Protein 4B4Y (pdb70)

CATH classification: 1.10.490.10

Foldseek 3Di:
DLDDDPVLLVLLVVLCVLCVVVLLVLLLQLVLVLCVVPVCVCVLVVPRDNVDHSVVCSVPPVSSVVSVVVSVLLVVCSNPVHVNCVCQVVLVVLQVSDDCVRHPPVSLVSSLVSSLVSSVVRDDPVSDDPSNSVSSVSSSVSSVVSRND

Secondary structure (DSSP, 8-state):
-----HHHHHHHHHHHHHHGGGHHHHHHHHHHHHHHH-TTHHHHSTT--TTS-HHHHTTSHHHHHHHHHHHHHHHHHHTTGGGGGGGHHHHGGGGGGS-TTTS-THHHHHHHHHHHHHHHHHS-TTT--HHHHHHHHHHHHHHHHHHH-

Nearest PDB structures (foldseek):
  4b4y-assembly1_A-2  TM=1.007E+00  e=1.485E-19  Symsagittifera roscoffensis
  1umo-assembly1_A  TM=8.511E-01  e=1.882E-04  Homo sapiens
  4b3w-assembly1_B  TM=8.101E-01  e=3.034E-04  Homo sapiens
  6q6p-assembly1_A  TM=8.218E-01  e=2.482E-03  Dissostichus mawsoni
  6oty-assembly1_B  TM=7.478E-01  e=1.040E-02  Phacoides pectinatus

InterPro domains:
  IPR000971 Globin [PF00042] (34-148)
  IPR000971 Globin [PS01033] (8-154)
  IPR009050 Globin-like superfamily [SSF46458] (6-149)
  IPR012292 Globin/Protoglobin [G3DSA:1.10.490.10] (1-153)
  IPR044399 Myoglobin-like, M family globin domain [cd01040] (17-152)
  IPR050532 Globin-like Oxygen Transporters [PTHR46458] (7-150)

Structure (mmCIF, N/CA/C/O backbone):
data_4B4Y
#
_entry.id   4B4Y
#
_cell.length_a   97.070
_cell.length_b   97.070
_cell.length_c   140.100
_cell.angle_alpha   90.00
_cell.angle_beta   90.00
_cell.angle_gamma   120.00
#
_symmetry.space_group_name_H-M   'P 62 2 2'
#
loop_
_entity.id
_entity.type
_entity.pdbx_description
1 polymer NEUROGLOBIN
2 non-polymer 'PROTOPORPHYRIN IX CONTAINING FE'
3 non-polymer 'OXYGEN MOLECULE'
4 water water
#
loop_
_atom_site.group_PDB
_atom_site.id
_atom_site.type_symbol
_atom_site.label_atom_id
_atom_site.label_alt_id
_atom_site.label_comp_id
_atom_site.label_asym_id
_atom_site.label_entity_id
_atom_site.label_seq_id
_atom_site.pdbx_PDB_ins_code
_atom_site.Cartn_x
_atom_site.Cartn_y
_atom_site.Cartn_z
_atom_site.occupancy
_atom_site.B_iso_or_equiv
_atom_site.auth_seq_id
_atom_site.auth_comp_id
_atom_site.auth_asym_id
_atom_site.auth_atom_id
_atom_site.pdbx_PDB_model_num
ATOM 1 N N . ALA A 1 6 ? 66.809 18.236 27.244 1.00 77.01 6 ALA A N 1
ATOM 2 C CA . ALA A 1 6 ? 65.633 18.199 28.186 1.00 76.80 6 ALA A CA 1
ATOM 3 C C . ALA A 1 6 ? 64.292 17.982 27.464 1.00 76.12 6 ALA A C 1
ATOM 4 O O . ALA A 1 6 ? 63.240 18.078 28.105 1.00 76.97 6 ALA A O 1
ATOM 6 N N . MET A 1 7 ? 64.360 17.754 26.134 1.00 74.12 7 MET A N 1
ATOM 7 C CA . MET A 1 7 ? 63.386 17.016 25.271 1.00 70.42 7 MET A CA 1
ATOM 8 C C . MET A 1 7 ? 63.160 15.538 25.730 1.00 67.74 7 MET A C 1
ATOM 9 O O . MET A 1 7 ? 63.039 14.600 24.889 1.00 66.33 7 MET A O 1
ATOM 14 N N . GLN A 1 8 ? 63.162 15.323 27.045 1.00 62.88 8 GLN A N 1
ATOM 15 C CA . GLN A 1 8 ? 63.109 13.988 27.616 1.00 60.24 8 GLN A CA 1
ATOM 16 C C . GLN A 1 8 ? 62.026 14.012 28.657 1.00 56.62 8 GLN A C 1
ATOM 17 O O . GLN A 1 8 ? 61.903 14.981 29.397 1.00 55.52 8 GLN A O 1
ATOM 23 N N . VAL A 1 9 ? 61.254 12.953 28.756 1.00 52.48 9 VAL A N 1
ATOM 24 C CA . VAL A 1 9 ? 60.271 12.927 29.812 1.00 49.21 9 VAL A CA 1
ATOM 25 C C . VAL A 1 9 ? 60.783 12.075 30.968 1.00 49.39 9 VAL A C 1
ATOM 26 O O . VAL A 1 9 ? 61.495 11.117 30.754 1.00 49.66 9 VAL A O 1
ATOM 30 N N . SER A 1 10 ? 60.359 12.390 32.176 1.00 48.37 10 SER A N 1
ATOM 31 C CA . SER A 1 10 ? 60.655 11.549 33.299 1.00 47.93 10 SER A CA 1
ATOM 32 C C . SER A 1 10 ? 59.975 10.168 33.101 1.00 48.38 10 SER A C 1
ATOM 33 O O . SER A 1 10 ? 59.011 10.025 32.300 1.00 48.94 10 SER A O 1
ATOM 36 N N . GLU A 1 11 ? 60.443 9.180 33.868 1.00 45.60 11 GLU A N 1
ATOM 37 C CA . GLU A 1 11 ? 59.905 7.852 33.838 1.00 44.13 11 GLU A CA 1
ATOM 38 C C . GLU A 1 11 ? 58.506 7.914 34.332 1.00 41.88 11 GLU A C 1
ATOM 39 O O . GLU A 1 11 ? 57.628 7.220 33.823 1.00 41.60 11 GLU A O 1
ATOM 45 N N . GLU A 1 12 ? 58.281 8.741 35.344 1.00 40.27 12 GLU A N 1
ATOM 46 C CA . GLU A 1 12 ? 56.905 8.929 35.857 1.00 40.24 12 GLU A CA 1
ATOM 47 C C . GLU A 1 12 ? 55.931 9.542 34.788 1.00 38.00 12 GLU A C 1
ATOM 48 O O . GLU A 1 12 ? 54.811 9.082 34.651 1.00 39.82 12 GLU A O 1
ATOM 54 N N . GLN A 1 13 ? 56.417 10.454 33.959 1.00 36.34 13 GLN A N 1
ATOM 55 C CA . GLN A 1 13 ? 55.603 11.039 32.842 1.00 36.47 13 GLN A CA 1
ATOM 56 C C . GLN A 1 13 ? 55.301 9.965 31.795 1.00 35.78 13 GLN A C 1
ATOM 57 O O . GLN A 1 13 ? 54.134 9.753 31.438 1.00 37.63 13 GLN A O 1
ATOM 63 N N . GLN A 1 14 ? 56.323 9.204 31.383 1.00 36.32 14 GLN A N 1
ATOM 64 C CA . GLN A 1 14 ? 56.122 8.016 30.481 1.00 34.29 14 GLN A CA 1
ATOM 65 C C . GLN A 1 14 ? 55.072 7.129 31.009 1.00 34.27 14 GLN A C 1
ATOM 66 O O . GLN A 1 14 ? 54.097 6.737 30.295 1.00 35.75 14 GLN A O 1
ATOM 72 N N . SER A 1 15 ? 55.162 6.861 32.293 1.00 34.17 15 SER A N 1
ATOM 73 C CA . SER A 1 15 ? 54.223 5.911 32.858 1.00 35.60 15 SER A CA 1
ATOM 74 C C . SER A 1 15 ? 52.796 6.500 32.879 1.00 36.32 15 SER A C 1
ATOM 75 O O . SER A 1 15 ? 51.806 5.797 32.599 1.00 37.90 15 SER A O 1
ATOM 78 N N . LEU A 1 16 ? 52.651 7.762 33.304 1.00 36.29 16 LEU A N 1
ATOM 79 C CA . LEU A 1 16 ? 51.271 8.439 33.278 1.00 37.08 16 LEU A CA 1
ATOM 80 C C . LEU A 1 16 ? 50.667 8.412 31.860 1.00 35.80 16 LEU A C 1
ATOM 81 O O . LEU A 1 16 ? 49.496 8.108 31.690 1.00 36.65 16 LEU A O 1
ATOM 86 N N . ILE A 1 17 ? 51.499 8.668 30.843 1.00 36.50 17 ILE A N 1
ATOM 87 C CA . ILE 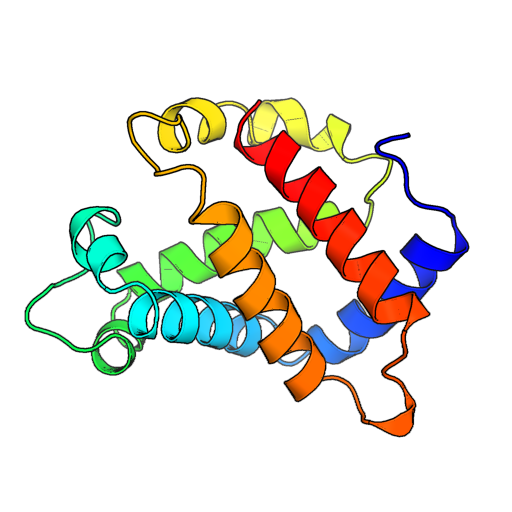A 1 17 ? 51.050 8.577 29.449 1.00 37.00 17 ILE A CA 1
ATOM 88 C C . ILE A 1 17 ? 50.575 7.149 29.079 1.00 38.55 17 ILE A C 1
ATOM 89 O O . ILE A 1 17 ? 49.479 6.957 28.486 1.00 38.16 17 ILE A O 1
ATOM 94 N N . MET A 1 18 ? 51.424 6.144 29.381 1.00 38.93 18 MET A N 1
ATOM 95 C CA . MET A 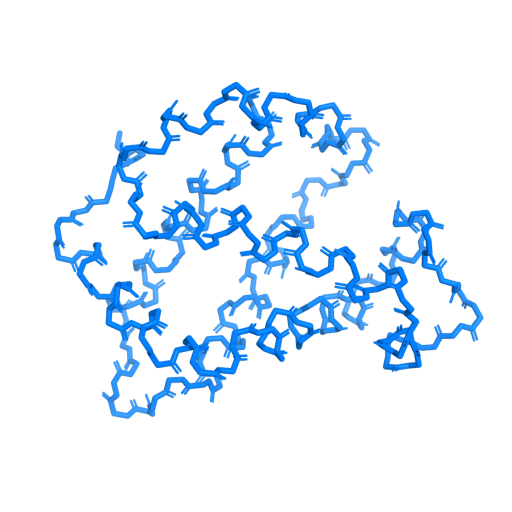1 18 ? 51.041 4.743 29.090 1.00 39.11 18 MET A CA 1
ATOM 96 C C . MET A 1 18 ? 49.739 4.398 29.777 1.00 38.43 18 MET A C 1
ATOM 97 O O . MET A 1 18 ? 48.858 3.754 29.175 1.00 37.72 18 MET A O 1
ATOM 102 N N . GLU A 1 19 ? 49.549 4.913 30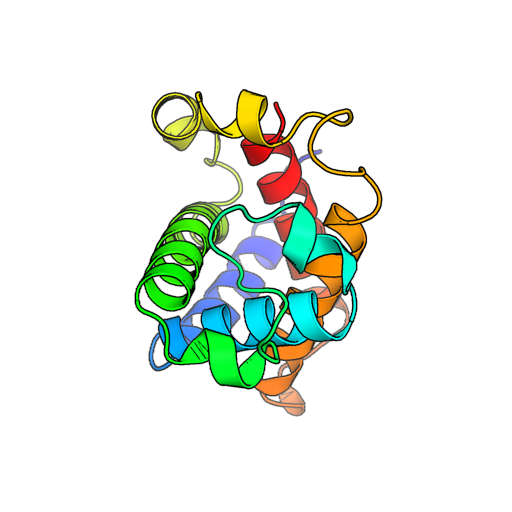.983 1.00 36.97 19 GLU A N 1
ATOM 103 C CA . GLU A 1 19 ? 48.278 4.628 31.608 1.00 38.96 19 GLU A CA 1
ATOM 104 C C . GLU A 1 19 ? 47.087 5.265 30.795 1.00 39.68 19 GLU A C 1
ATOM 105 O O . GLU A 1 19 ? 46.000 4.665 30.701 1.00 40.67 19 GLU A O 1
ATOM 111 N N . ASP A 1 20 ? 47.290 6.424 30.143 1.00 37.24 20 ASP A N 1
ATOM 112 C CA . ASP A 1 20 ? 46.157 6.914 29.302 1.00 36.29 20 ASP A CA 1
ATOM 113 C C . ASP A 1 20 ? 46.106 6.226 27.951 1.00 33.99 20 ASP A C 1
ATOM 114 O O . ASP A 1 20 ? 45.018 6.018 27.412 1.00 34.24 20 ASP A O 1
ATOM 119 N N . VAL A 1 21 ? 47.251 5.892 27.377 1.00 33.38 21 VAL A N 1
ATOM 120 C CA . VAL A 1 21 ? 47.206 5.084 26.171 1.00 35.16 21 VAL A CA 1
ATOM 121 C C . VAL A 1 21 ? 46.314 3.836 26.343 1.00 37.07 21 VAL A C 1
ATOM 122 O O . VAL A 1 21 ? 45.469 3.575 25.476 1.00 39.48 21 VAL A O 1
ATOM 126 N N . GLN A 1 22 ? 46.381 3.140 27.487 1.00 36.92 22 GLN A N 1
ATOM 127 C CA . GLN A 1 22 ? 45.523 1.963 27.642 1.00 40.01 22 GLN A CA 1
ATOM 128 C C . GLN A 1 22 ? 44.077 2.299 27.582 1.00 37.86 22 GLN A C 1
ATOM 129 O O . GLN A 1 22 ? 43.299 1.475 27.120 1.00 38.72 22 GLN A O 1
ATOM 135 N N . VAL A 1 23 ? 43.694 3.429 28.207 1.00 36.28 23 VAL A N 1
ATOM 136 C CA . VAL A 1 23 ? 42.271 3.854 28.217 1.00 34.79 23 VAL A CA 1
ATOM 137 C C . VAL A 1 23 ? 41.857 4.143 26.787 1.00 32.78 23 VAL A C 1
ATOM 138 O O . VAL A 1 23 ? 40.760 3.738 26.355 1.00 32.52 23 VAL A O 1
ATOM 142 N N . LEU A 1 24 ? 42.780 4.734 26.006 1.00 31.43 24 LEU A N 1
ATOM 143 C CA . LEU A 1 24 ? 42.440 5.127 24.595 1.00 31.93 24 LEU A CA 1
ATOM 144 C C . LEU A 1 24 ? 42.421 3.946 23.607 1.00 31.74 24 LEU A C 1
ATOM 145 O O . LEU A 1 24 ? 41.677 3.980 22.576 1.00 31.83 24 LEU A O 1
ATOM 150 N N . LEU A 1 25 ? 43.237 2.909 23.901 1.00 30.28 25 LEU A N 1
ATOM 151 C CA . LEU A 1 25 ? 43.457 1.827 22.879 1.00 30.70 25 LEU A CA 1
ATOM 152 C C . LEU A 1 25 ? 42.208 1.235 22.330 1.00 30.19 25 LEU A C 1
ATOM 153 O O . LEU A 1 25 ? 42.103 1.156 21.111 1.00 29.94 25 LEU A O 1
ATOM 158 N N . PRO A 1 26 ? 41.224 0.847 23.200 1.00 30.11 26 PRO A N 1
ATOM 159 C CA . PRO A 1 26 ? 40.029 0.191 22.640 1.00 30.67 26 PRO A CA 1
ATOM 160 C C . PRO A 1 26 ? 39.243 1.070 21.653 1.00 32.76 26 PRO A C 1
ATOM 161 O O . PRO A 1 26 ? 38.504 0.523 20.814 1.00 33.53 26 PRO A O 1
ATOM 165 N N . ASN A 1 27 ? 39.370 2.405 21.753 1.00 33.45 27 ASN A N 1
ATOM 166 C CA . ASN A 1 27 ? 38.629 3.288 20.804 1.00 34.61 27 ASN A CA 1
ATOM 167 C C . ASN A 1 27 ? 39.590 4.211 20.085 1.00 32.98 27 ASN A C 1
ATOM 168 O O . ASN A 1 27 ? 39.204 5.311 19.686 1.00 31.27 27 ASN A O 1
ATOM 173 N N . TYR A 1 28 ? 40.839 3.776 19.929 1.00 32.56 28 TYR A N 1
ATOM 174 C CA . TYR A 1 28 ? 41.919 4.667 19.418 1.00 32.36 28 TYR A CA 1
ATOM 175 C C . TYR A 1 28 ? 41.595 5.391 18.080 1.00 32.62 28 TYR A C 1
ATOM 176 O O . TYR A 1 28 ? 41.868 6.600 17.954 1.00 29.90 28 TYR A O 1
ATOM 185 N N . ASP A 1 29 ? 40.969 4.693 17.125 1.00 32.24 29 ASP A N 1
ATOM 186 C CA . ASP A 1 29 ? 40.717 5.306 15.838 1.00 33.27 29 ASP A CA 1
ATOM 187 C C . ASP A 1 29 ? 39.644 6.392 15.942 1.00 32.50 29 ASP A C 1
ATOM 188 O O . ASP A 1 29 ? 39.741 7.400 15.219 1.00 31.82 29 ASP A O 1
ATOM 193 N N . ASP A 1 30 ? 38.551 6.092 16.656 1.00 31.26 30 ASP A N 1
ATOM 194 C CA . ASP A 1 30 ? 37.514 7.075 16.992 1.00 32.31 30 ASP A CA 1
ATOM 195 C C . ASP A 1 30 ? 38.147 8.341 17.673 1.00 29.44 30 ASP A C 1
ATOM 196 O O . ASP A 1 30 ? 37.835 9.469 17.272 1.00 31.80 30 ASP A O 1
ATOM 201 N N . PHE A 1 31 ? 39.074 8.127 18.594 1.00 26.65 31 PHE A N 1
ATOM 202 C CA . PHE A 1 31 ? 39.713 9.197 19.357 1.00 26.71 31 PHE A CA 1
ATOM 203 C C . PHE A 1 31 ? 40.476 10.124 18.376 1.00 26.60 31 PHE A C 1
ATOM 204 O O . PHE A 1 31 ? 40.307 11.356 18.436 1.00 26.61 31 PHE A O 1
ATOM 212 N N . VAL A 1 32 ? 41.274 9.555 17.481 1.00 25.78 32 VAL A N 1
ATOM 213 C CA . VAL A 1 32 ? 42.064 10.345 16.606 1.00 25.12 32 VAL A CA 1
ATOM 214 C C . VAL A 1 32 ? 41.132 11.099 15.577 1.00 25.77 32 VAL A C 1
ATOM 215 O O . VAL A 1 32 ? 41.425 12.198 15.234 1.00 26.71 32 VAL A O 1
ATOM 219 N N . GLU A 1 33 ? 40.047 10.509 15.088 1.00 26.28 33 GLU A N 1
ATOM 220 C CA . GLU A 1 33 ? 39.106 11.162 14.178 1.00 26.63 33 GLU A CA 1
ATOM 221 C C . GLU A 1 33 ? 38.331 12.332 14.916 1.00 27.96 33 G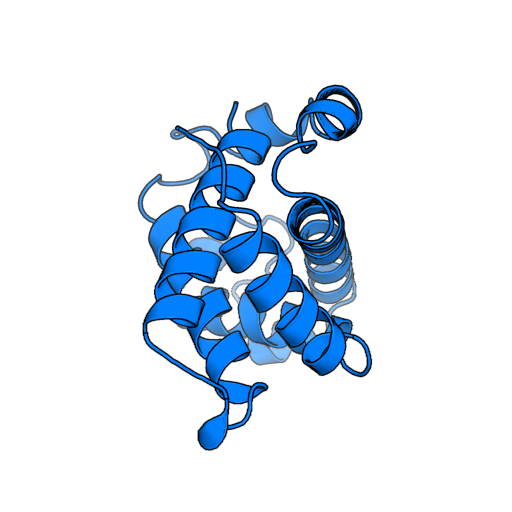LU A C 1
ATOM 222 O O . GLU A 1 33 ? 38.160 13.422 14.352 1.00 27.42 33 GLU A O 1
ATOM 228 N N . ASP A 1 34 ? 38.042 12.136 16.215 1.00 27.75 34 ASP A N 1
ATOM 229 C CA . ASP A 1 34 ? 37.481 13.203 17.061 1.00 29.17 34 ASP A CA 1
ATOM 230 C C . ASP A 1 34 ? 38.442 14.394 17.074 1.00 26.77 34 ASP A C 1
ATOM 231 O O . ASP A 1 34 ? 38.009 15.483 16.917 1.00 27.09 34 ASP A O 1
ATOM 236 N N . VAL A 1 35 ? 39.735 14.143 17.222 1.00 25.60 35 VAL A N 1
ATOM 237 C CA . VAL A 1 35 ? 40.716 15.180 17.247 1.00 24.65 35 VAL A CA 1
ATOM 238 C C . VAL A 1 35 ? 40.770 15.962 15.925 1.00 26.16 35 VAL A C 1
ATOM 239 O O . VAL A 1 35 ? 40.808 17.208 15.928 1.00 25.30 35 VAL A O 1
ATOM 243 N N . LEU A 1 36 ? 40.860 15.233 14.806 1.00 26.63 36 LEU A N 1
ATOM 244 C CA . LEU A 1 36 ? 41.026 15.886 13.511 1.00 25.64 36 LEU A CA 1
ATOM 245 C C . LEU A 1 36 ? 39.707 16.680 13.160 1.00 25.53 36 LEU A C 1
ATOM 246 O O . LEU A 1 36 ? 39.765 17.755 12.547 1.00 24.13 36 LEU A O 1
ATOM 251 N N . GLN A 1 37 ? 38.550 16.112 13.511 1.00 24.51 37 GLN A N 1
ATOM 252 C CA . GLN A 1 37 ? 37.291 16.756 13.250 1.00 27.16 37 GLN A CA 1
ATOM 253 C C . GLN A 1 37 ? 37.187 18.089 14.071 1.00 27.88 37 GLN A C 1
ATOM 254 O O . GLN A 1 37 ? 36.831 19.148 13.523 1.00 28.20 37 GLN A O 1
ATOM 260 N N . GLN A 1 38 ? 37.568 18.060 15.340 1.00 27.19 38 GLN A N 1
ATOM 261 C CA . GLN A 1 38 ? 37.481 19.295 16.148 1.00 27.45 38 GLN A CA 1
ATOM 262 C C . GLN A 1 38 ? 38.508 20.278 15.576 1.00 27.65 38 GLN A C 1
ATOM 263 O O . GLN A 1 38 ? 38.237 21.490 15.510 1.00 26.17 38 GLN A O 1
ATOM 269 N N . PHE A 1 39 ? 39.720 19.785 15.237 1.00 25.59 39 PHE A N 1
ATOM 270 C CA . PHE A 1 39 ? 40.779 20.671 14.701 1.00 25.44 39 PHE A CA 1
ATOM 271 C C . PHE A 1 39 ? 40.274 21.433 13.449 1.00 26.68 39 PHE A C 1
ATOM 272 O O . PHE A 1 39 ? 40.529 22.647 13.297 1.00 26.60 39 PHE A O 1
ATOM 280 N N . MET A 1 40 ? 39.585 20.714 12.568 1.00 25.29 40 MET A N 1
ATOM 281 C CA . MET A 1 40 ? 39.062 21.288 11.335 1.00 26.19 40 MET A CA 1
ATOM 282 C C . MET A 1 40 ? 37.839 22.221 11.605 1.00 26.16 40 MET A C 1
ATOM 283 O O . MET A 1 40 ? 37.700 23.195 10.921 1.00 23.88 40 MET A O 1
ATOM 288 N N . GLU A 1 41 ? 36.995 21.903 12.591 1.00 25.09 41 GLU A N 1
ATOM 289 C CA . GLU A 1 41 ? 35.930 22.822 13.027 1.00 26.06 41 GLU A CA 1
ATOM 290 C C . GLU A 1 41 ? 36.430 24.145 13.545 1.00 25.24 41 GLU A C 1
ATOM 291 O O . GLU A 1 41 ? 35.904 25.243 13.169 1.00 27.01 41 GLU A O 1
ATOM 297 N N . GLU A 1 42 ? 37.483 24.107 14.337 1.00 23.77 42 GLU A N 1
ATOM 298 C CA . GLU A 1 42 ? 37.968 25.320 15.001 1.00 22.04 42 GLU A CA 1
ATOM 299 C C . GLU A 1 42 ? 38.936 26.087 14.158 1.00 25.04 42 GLU A C 1
ATOM 300 O O . GLU A 1 42 ? 39.139 27.353 14.375 1.00 25.85 42 GLU A O 1
ATOM 306 N N . ASN A 1 43 ? 39.549 25.415 13.162 1.00 25.30 43 ASN A N 1
ATOM 307 C CA . ASN A 1 43 ? 40.585 26.136 12.336 1.00 26.57 43 ASN A CA 1
ATOM 308 C C . ASN A 1 43 ? 40.258 25.941 10.851 1.00 28.65 43 ASN A C 1
ATOM 309 O O . ASN A 1 43 ? 40.785 25.001 10.178 1.00 27.70 43 ASN A O 1
ATOM 314 N N . PRO A 1 44 ? 39.323 26.761 10.356 1.00 28.28 44 PRO A N 1
ATOM 315 C CA . PRO A 1 44 ? 38.675 26.488 9.067 1.00 28.64 44 PRO A CA 1
ATOM 316 C C . PRO A 1 44 ? 39.669 26.594 7.962 1.00 29.40 44 PRO A C 1
ATOM 317 O O . PRO A 1 44 ? 39.494 25.925 6.946 1.00 30.23 44 PRO A O 1
ATOM 321 N N . GLU A 1 45 ? 40.744 27.345 8.136 1.00 29.37 45 GLU A N 1
ATOM 322 C CA . GLU A 1 45 ? 41.758 27.326 7.076 1.00 31.22 45 GLU A CA 1
ATOM 323 C C . GLU A 1 45 ? 42.412 25.985 6.748 1.00 32.94 45 GLU A C 1
ATOM 324 O O . GLU A 1 45 ? 43.129 25.891 5.713 1.00 34.27 45 GLU A O 1
ATOM 330 N N . THR A 1 46 ? 42.215 24.952 7.593 1.00 30.70 46 THR A N 1
ATOM 331 C CA . THR A 1 46 ? 42.781 23.652 7.290 1.00 30.22 46 THR A CA 1
ATOM 332 C C . THR A 1 46 ? 42.112 23.022 6.065 1.00 30.98 46 THR A C 1
ATOM 333 O O . THR A 1 46 ? 42.567 21.988 5.506 1.00 29.92 46 THR A O 1
ATOM 337 N N . PHE A 1 47 ? 40.966 23.559 5.680 1.00 31.02 47 PHE A N 1
ATOM 338 C CA . PHE A 1 47 ? 40.242 22.986 4.533 1.00 30.78 47 PHE A CA 1
ATOM 339 C C . PHE A 1 47 ? 40.971 23.449 3.241 1.00 31.39 47 PHE A C 1
ATOM 340 O O . PHE A 1 47 ? 40.792 22.804 2.220 1.00 32.31 47 PHE A O 1
ATOM 348 N N . GLN A 1 48 ? 41.768 24.516 3.289 1.00 30.51 48 GLN A N 1
ATOM 349 C CA . GLN A 1 48 ? 42.665 24.869 2.193 1.00 34.19 48 GLN A CA 1
ATOM 350 C C . GLN A 1 48 ? 44.040 24.199 2.327 1.00 34.31 48 GLN A C 1
ATOM 351 O O . GLN A 1 48 ? 44.585 23.865 1.322 1.00 36.51 48 GLN A O 1
ATOM 357 N N . ILE A 1 49 ? 44.510 23.879 3.546 1.00 32.34 49 ILE A N 1
ATOM 358 C CA . ILE A 1 49 ? 45.838 23.258 3.736 1.00 30.77 49 ILE A CA 1
ATOM 359 C C . ILE A 1 49 ? 45.830 21.725 3.476 1.00 30.84 49 ILE A C 1
ATOM 360 O O . ILE A 1 49 ? 46.682 21.218 2.779 1.00 32.86 49 ILE A O 1
ATOM 365 N N . PHE A 1 50 ? 44.837 20.985 3.978 1.00 29.91 50 PHE A N 1
ATOM 366 C CA . PHE A 1 50 ? 44.713 19.605 3.655 1.00 29.29 50 PHE A CA 1
ATOM 367 C C . PHE A 1 50 ? 44.172 19.509 2.212 1.00 31.22 50 PHE A C 1
ATOM 368 O O . PHE A 1 50 ? 43.064 19.929 1.910 1.00 30.06 50 PHE A O 1
ATOM 376 N N . PRO A 1 51 ? 44.943 18.888 1.313 1.00 32.99 51 PRO A N 1
ATOM 377 C CA . PRO A 1 51 ? 44.464 18.901 -0.080 1.00 33.08 51 PRO A CA 1
ATOM 378 C C . PRO A 1 51 ? 43.214 18.097 -0.253 1.00 31.77 51 PRO A C 1
ATOM 379 O O . PRO A 1 51 ? 42.431 18.447 -1.081 1.00 32.40 51 PRO A O 1
ATOM 383 N N . TRP A 1 52 ? 43.044 17.012 0.481 1.00 30.17 52 TRP A N 1
ATOM 384 C CA . TRP A 1 52 ? 41.892 16.199 0.315 1.00 28.33 52 TRP A CA 1
ATOM 385 C C . TRP A 1 52 ? 40.628 16.767 0.933 1.00 31.34 52 TRP A C 1
ATOM 386 O O . TRP A 1 52 ? 39.527 16.175 0.786 1.00 31.19 52 TRP A O 1
ATOM 397 N N . ALA A 1 53 ? 40.740 17.866 1.687 1.00 30.54 53 ALA A N 1
ATOM 398 C CA . ALA A 1 53 ? 39.565 18.356 2.415 1.00 31.52 53 ALA A CA 1
ATOM 399 C C . ALA A 1 53 ? 38.641 19.074 1.418 1.00 33.24 53 ALA A C 1
ATOM 400 O O . ALA A 1 53 ? 39.097 19.912 0.604 1.00 32.64 53 ALA A O 1
ATOM 402 N N . ASP A 1 54 ? 37.350 18.835 1.543 1.00 33.93 54 ASP A N 1
ATOM 403 C CA . ASP A 1 54 ? 36.396 19.380 0.579 1.00 35.14 54 ASP A CA 1
ATOM 404 C C . ASP A 1 54 ? 35.679 20.541 1.255 1.00 35.16 54 ASP A C 1
ATOM 405 O O . ASP A 1 54 ? 34.791 20.356 2.082 1.00 34.98 54 ASP A O 1
ATOM 410 N N . ALA A 1 55 ? 36.048 21.726 0.860 1.00 36.80 55 ALA A N 1
ATOM 411 C CA . ALA A 1 55 ? 35.521 22.938 1.414 1.00 39.21 55 ALA A CA 1
ATOM 412 C C . ALA A 1 55 ? 33.980 23.149 1.305 1.00 41.20 55 ALA A C 1
ATOM 413 O O . ALA A 1 55 ? 33.447 24.071 1.935 1.00 41.76 55 ALA A O 1
ATOM 415 N N . SER A 1 56 ? 33.282 22.367 0.470 1.00 41.24 56 SER A N 1
ATOM 416 C CA . SER A 1 56 ? 31.804 22.457 0.407 1.00 41.67 56 SER A CA 1
ATOM 417 C C . SER A 1 56 ? 31.167 21.586 1.523 1.00 42.18 56 SER A C 1
ATOM 418 O O . SER A 1 56 ? 29.944 21.564 1.704 1.00 42.83 56 SER A O 1
ATOM 421 N N . LYS A 1 57 ? 31.990 20.879 2.300 1.00 40.10 57 LYS A N 1
ATOM 422 C CA . LYS A 1 57 ? 31.443 20.047 3.349 1.00 38.12 57 LYS A CA 1
ATOM 423 C C . LYS A 1 57 ? 31.885 20.537 4.723 1.00 38.01 57 LYS A C 1
ATOM 424 O O . LYS A 1 57 ? 32.927 21.184 4.828 1.00 39.05 57 LYS A O 1
ATOM 430 N N . THR A 1 58 ? 31.101 20.250 5.756 1.00 36.26 58 THR A N 1
ATOM 431 C CA . THR A 1 58 ? 31.536 20.428 7.140 1.00 35.76 58 THR A CA 1
ATOM 432 C C . THR A 1 58 ? 32.546 19.338 7.551 1.00 34.92 58 THR A C 1
ATOM 433 O O . THR A 1 58 ? 32.548 18.261 6.985 1.00 34.24 58 THR A O 1
ATOM 437 N N . ALA A 1 59 ? 33.333 19.598 8.605 1.00 34.13 59 ALA A N 1
ATOM 438 C CA . ALA A 1 59 ? 34.304 18.625 9.145 1.00 33.36 59 ALA A CA 1
ATOM 439 C C . ALA A 1 59 ? 33.597 17.326 9.428 1.00 33.25 59 ALA A C 1
ATOM 440 O O . ALA A 1 59 ? 34.072 16.264 9.092 1.00 32.82 59 ALA A O 1
ATOM 442 N N . LYS A 1 60 ? 32.415 17.412 10.018 1.00 34.50 60 LYS A N 1
ATOM 443 C CA . LYS A 1 60 ? 31.665 16.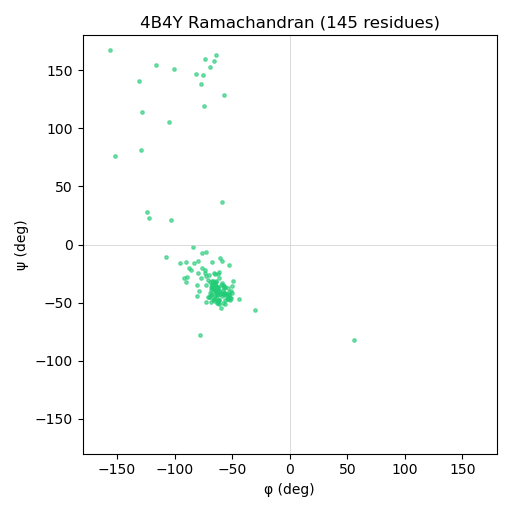211 10.324 1.00 34.73 60 LYS A CA 1
ATOM 444 C C . LYS A 1 60 ? 31.212 15.483 9.050 1.00 35.53 60 LYS A C 1
ATOM 445 O O . LYS A 1 60 ? 31.150 14.249 9.021 1.00 35.36 60 LYS A O 1
ATOM 451 N N . GLU A 1 61 ? 30.816 16.214 8.010 1.00 35.50 61 GLU A N 1
ATOM 452 C CA . GLU A 1 61 ? 30.559 15.508 6.765 1.00 37.01 61 GLU A CA 1
ATOM 453 C C . GLU A 1 61 ? 31.861 14.865 6.225 1.00 37.00 61 GLU A C 1
ATOM 454 O O . GLU A 1 61 ? 31.781 13.772 5.702 1.00 36.08 61 GLU A O 1
ATOM 460 N N . MET A 1 62 ? 33.023 15.526 6.403 1.00 35.80 62 MET A N 1
ATOM 461 C CA . MET A 1 62 ? 34.298 14.994 5.912 1.00 36.99 62 MET A CA 1
ATOM 462 C C . MET A 1 62 ? 34.646 13.717 6.629 1.00 36.46 62 MET A C 1
ATOM 463 O O . MET A 1 62 ? 35.237 12.794 6.053 1.00 37.63 62 MET A O 1
ATOM 468 N N . ARG A 1 63 ? 34.276 13.630 7.896 1.00 36.84 63 ARG A N 1
ATOM 469 C CA . ARG A 1 63 ? 34.598 12.410 8.665 1.00 37.09 63 ARG A CA 1
ATOM 470 C C . ARG A 1 63 ? 34.230 11.086 7.981 1.00 38.38 63 ARG A C 1
ATOM 471 O O . ARG A 1 63 ? 34.897 10.064 8.244 1.00 37.45 63 ARG A O 1
ATOM 479 N N . SER A 1 64 ? 33.163 11.067 7.170 1.00 39.26 64 SER A N 1
ATOM 480 C CA . SER A 1 64 ? 32.764 9.827 6.458 1.00 41.75 64 SER A CA 1
ATOM 481 C C . SER A 1 64 ? 33.738 9.535 5.312 1.00 41.85 64 SER A C 1
ATOM 482 O O . SER A 1 64 ? 33.770 8.414 4.848 1.00 43.36 64 SER A O 1
ATOM 485 N N . HIS A 1 65 ? 34.431 10.545 4.765 1.00 40.52 65 HIS A N 1
ATOM 486 C CA A HIS A 1 65 ? 35.254 10.333 3.570 0.50 39.58 65 HIS A CA 1
ATOM 487 C CA B HIS A 1 65 ? 35.218 10.334 3.567 0.50 39.83 65 HIS A CA 1
ATOM 488 C C . HIS A 1 65 ? 36.452 9.430 3.833 1.00 38.73 65 HIS A C 1
ATOM 489 O O . HIS A 1 65 ? 37.205 9.634 4.785 1.00 39.67 65 HIS A O 1
ATOM 502 N N . PRO A 1 66 ? 36.686 8.456 2.946 1.00 38.68 66 PRO A N 1
ATOM 503 C CA . PRO A 1 66 ? 37.924 7.618 3.078 1.00 37.81 66 PRO A CA 1
ATOM 504 C C . PRO A 1 66 ? 39.241 8.380 3.233 1.00 35.39 66 PRO A C 1
ATOM 505 O O . PRO A 1 66 ? 40.104 7.892 3.929 1.00 35.88 66 PRO A O 1
ATOM 509 N N . ARG A 1 67 ? 39.417 9.524 2.595 1.00 33.52 67 ARG A N 1
ATOM 510 C CA . ARG A 1 67 ? 40.635 10.326 2.773 1.00 33.75 67 ARG A CA 1
ATOM 511 C C . ARG A 1 67 ? 40.771 11.040 4.178 1.00 33.37 67 ARG A C 1
ATOM 512 O O . ARG A 1 67 ? 41.857 11.217 4.674 1.00 33.56 67 ARG A O 1
ATOM 520 N N . PHE A 1 68 ? 39.663 11.398 4.808 1.00 30.73 68 PHE A N 1
ATOM 521 C CA . PHE A 1 68 ? 39.693 11.804 6.198 1.00 30.89 68 PHE A CA 1
ATOM 522 C C . PHE A 1 68 ? 40.118 10.608 7.054 1.00 30.25 68 PHE A C 1
ATOM 523 O O . PHE A 1 68 ? 41.002 10.723 7.879 1.00 28.47 68 PHE A O 1
ATOM 531 N N . LYS A 1 69 ? 39.494 9.449 6.843 1.00 31.65 69 LYS A N 1
ATOM 532 C CA . LYS A 1 69 ? 39.772 8.312 7.729 1.00 32.82 69 LYS A CA 1
ATOM 533 C C . LYS A 1 69 ? 41.250 7.901 7.628 1.00 33.43 69 LYS A C 1
ATOM 534 O O . LYS A 1 69 ? 41.970 7.652 8.640 1.00 31.99 69 LYS A O 1
ATOM 540 N N . SER A 1 70 ? 41.718 7.869 6.393 1.00 33.34 70 SER A N 1
ATOM 541 C CA . SER A 1 70 ? 43.075 7.461 6.097 1.00 32.65 70 SER A CA 1
ATOM 542 C C . SER A 1 70 ? 44.073 8.514 6.636 1.00 31.91 70 SER A C 1
ATOM 543 O O . SER A 1 70 ? 45.106 8.182 7.284 1.00 32.51 70 SER A O 1
ATOM 546 N N . HIS A 1 71 ? 43.799 9.799 6.449 1.00 30.98 71 HIS A N 1
ATOM 547 C CA . HIS A 1 71 ? 44.748 10.779 7.100 1.00 30.54 71 HIS A CA 1
ATOM 548 C C . HIS A 1 71 ? 44.771 10.636 8.669 1.00 29.20 71 HIS A C 1
ATOM 549 O O . H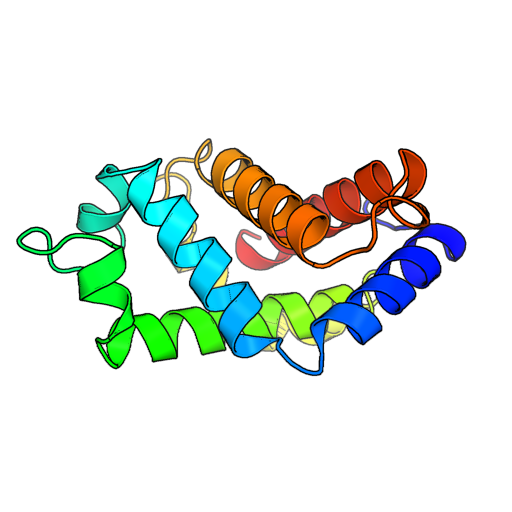IS A 1 71 ? 45.775 10.722 9.313 1.00 28.71 71 HIS A O 1
ATOM 556 N N . ALA A 1 72 ? 43.622 10.422 9.271 1.00 29.30 72 ALA A N 1
ATOM 557 C CA . ALA A 1 72 ? 43.565 10.259 10.735 1.00 29.66 72 ALA A CA 1
ATOM 558 C C . ALA A 1 72 ? 44.360 8.991 11.142 1.00 29.25 72 ALA A C 1
ATOM 559 O O . ALA A 1 72 ? 45.118 9.025 12.125 1.00 29.12 72 ALA A O 1
ATOM 561 N N . LYS A 1 73 ? 44.192 7.881 10.403 1.00 30.51 73 LYS A N 1
ATOM 562 C CA . LYS A 1 73 ? 44.932 6.617 10.717 1.00 31.47 73 LYS A CA 1
ATOM 563 C C . LYS A 1 73 ? 46.456 6.912 10.658 1.00 31.64 73 LYS A C 1
ATOM 564 O O . LYS A 1 73 ? 47.184 6.449 11.560 1.00 30.07 73 LYS A O 1
ATOM 570 N N . SER A 1 74 ? 46.914 7.709 9.648 1.00 30.25 74 SER A N 1
ATOM 571 C CA . SER A 1 74 ? 48.344 8.003 9.499 1.00 30.21 74 SER A CA 1
ATOM 572 C C . SER A 1 74 ? 48.832 8.832 10.573 1.00 31.13 74 SER A C 1
ATOM 573 O O . SER A 1 74 ? 49.883 8.515 11.130 1.00 33.96 74 SER A O 1
ATOM 576 N N . ILE A 1 75 ? 48.175 9.955 10.911 1.00 31.95 75 ILE A N 1
ATOM 577 C CA . ILE A 1 75 ? 48.759 10.717 12.037 1.00 30.06 75 ILE A CA 1
ATOM 578 C C . ILE A 1 75 ? 48.640 9.926 13.344 1.00 29.91 75 ILE A C 1
ATOM 579 O O . ILE A 1 75 ? 49.499 10.034 14.227 1.00 30.36 75 ILE A O 1
ATOM 584 N N . GLY A 1 76 ? 47.559 9.158 13.467 1.00 29.50 76 GLY A N 1
ATOM 585 C CA . GLY A 1 76 ? 47.282 8.339 14.631 1.00 30.61 76 GLY A CA 1
ATOM 586 C C . GLY A 1 76 ? 48.430 7.363 14.941 1.00 31.96 76 GLY A C 1
ATOM 587 O O . GLY A 1 76 ? 48.806 7.174 16.121 1.00 33.16 76 GLY A O 1
ATOM 588 N N . LYS A 1 77 ? 49.059 6.845 13.888 1.00 31.57 77 LYS A N 1
ATOM 589 C CA . LYS A 1 77 ? 50.183 5.908 14.004 1.00 32.18 77 LYS A CA 1
ATOM 590 C C . LYS A 1 77 ? 51.469 6.520 14.453 1.00 31.14 77 LYS A C 1
ATOM 591 O O . LYS A 1 77 ? 52.143 5.995 15.368 1.00 33.59 77 LYS A O 1
ATOM 597 N N . VAL A 1 78 ? 51.876 7.623 13.820 1.00 29.74 78 VAL A N 1
ATOM 598 C CA . VAL A 1 78 ? 53.003 8.431 14.320 1.00 29.67 78 VAL A CA 1
ATOM 599 C C . VAL A 1 78 ? 52.817 8.846 15.761 1.00 30.21 78 VAL A C 1
ATOM 600 O O . VAL A 1 78 ? 53.705 8.714 16.607 1.00 32.30 78 VAL A O 1
ATOM 604 N N . ILE A 1 79 ? 51.638 9.341 16.108 1.00 30.50 79 ILE A N 1
ATOM 605 C CA . ILE A 1 79 ? 51.474 9.746 17.518 1.00 29.02 79 ILE A CA 1
ATOM 606 C C . ILE A 1 79 ? 51.623 8.472 18.456 1.00 29.13 79 ILE A C 1
ATOM 607 O O . ILE A 1 79 ? 52.238 8.523 19.478 1.00 30.10 79 ILE A O 1
ATOM 612 N N . SER A 1 80 ? 50.915 7.419 18.146 1.00 28.30 80 SER A N 1
ATOM 613 C CA . SER A 1 80 ? 50.978 6.148 18.938 1.00 32.20 80 SER A CA 1
ATOM 614 C C . SER A 1 80 ? 52.371 5.595 19.121 1.00 31.16 80 SER A C 1
ATOM 615 O O . SER A 1 80 ? 52.826 5.367 20.245 1.00 31.35 80 SER A O 1
ATOM 618 N N . ASP A 1 81 ? 53.123 5.584 18.020 1.00 32.15 81 ASP A N 1
ATOM 619 C CA . ASP A 1 81 ? 54.460 5.102 18.081 1.00 32.45 81 ASP A CA 1
ATOM 620 C C . ASP A 1 81 ? 55.327 6.004 18.907 1.00 33.73 81 ASP A C 1
ATOM 621 O O . ASP A 1 81 ? 56.388 5.553 19.451 1.00 33.38 81 ASP A O 1
ATOM 626 N N . CYS A 1 82 ? 55.035 7.307 18.912 1.00 33.14 82 CYS A N 1
ATOM 627 C CA . CYS A 1 82 ? 55.944 8.163 19.695 1.00 33.22 82 CYS A CA 1
ATOM 628 C C . CYS A 1 82 ? 55.573 8.023 21.183 1.00 33.00 82 CYS A C 1
ATOM 629 O O . CYS A 1 82 ? 56.488 7.984 22.044 1.00 33.79 82 CYS A O 1
ATOM 632 N N . LEU A 1 83 ? 54.270 7.971 21.477 1.00 31.88 83 LEU A N 1
ATOM 633 C CA . LEU A 1 83 ? 53.763 8.081 22.871 1.00 32.77 83 LEU A CA 1
ATOM 634 C C . LEU A 1 83 ? 54.263 6.886 23.713 1.00 35.63 83 LEU A C 1
ATOM 635 O O . LEU A 1 83 ? 54.552 6.986 24.924 1.00 34.89 83 LEU A O 1
ATOM 640 N N . VAL A 1 84 ? 54.426 5.774 23.020 1.00 36.45 84 VAL A N 1
ATOM 641 C CA . VAL A 1 84 ? 54.637 4.526 23.660 1.00 37.94 84 VAL A CA 1
ATOM 642 C C . VAL A 1 84 ? 56.139 4.420 23.998 1.00 39.87 84 VAL A C 1
ATOM 643 O O . VAL A 1 84 ? 56.545 3.722 24.874 1.00 41.73 84 VAL A O 1
ATOM 647 N N . ASP A 1 85 ? 56.977 5.247 23.408 1.00 40.49 85 ASP A N 1
ATOM 648 C CA . ASP A 1 85 ? 58.386 5.249 23.818 1.00 39.19 85 ASP A CA 1
ATOM 649 C C . ASP A 1 85 ? 58.966 6.648 23.566 1.00 38.61 85 ASP A C 1
ATOM 650 O O . ASP A 1 85 ? 59.731 6.871 22.612 1.00 37.01 85 ASP A O 1
ATOM 655 N N . LEU A 1 86 ? 58.629 7.596 24.440 1.00 39.17 86 LEU A N 1
ATOM 656 C CA . LEU A 1 86 ? 58.907 9.032 24.135 1.00 40.17 86 LEU A CA 1
ATOM 657 C C . LEU A 1 86 ? 60.348 9.359 24.046 1.00 40.71 86 LEU A C 1
ATOM 658 O O . LEU A 1 86 ? 60.752 10.140 23.161 1.00 41.25 86 LEU A O 1
ATOM 663 N N . ASN A 1 87 ? 61.134 8.779 24.955 1.00 43.43 87 ASN A N 1
ATOM 664 C CA . ASN A 1 87 ? 62.587 9.045 24.993 1.00 47.39 87 ASN A CA 1
ATOM 665 C C . ASN A 1 87 ? 63.419 8.378 23.877 1.00 49.01 87 ASN A C 1
ATOM 666 O O . ASN A 1 87 ? 64.499 8.866 23.516 1.00 49.62 87 ASN A O 1
ATOM 671 N N . GLY A 1 88 ? 62.876 7.319 23.297 1.00 51.35 88 GLY A N 1
ATOM 672 C CA . GLY A 1 88 ? 63.560 6.539 22.277 1.00 56.12 88 GLY A CA 1
ATOM 673 C C . GLY A 1 88 ? 63.033 6.852 20.884 1.00 59.74 88 GLY A C 1
ATOM 674 O O . GLY A 1 88 ? 63.199 6.050 19.919 1.00 59.61 88 GLY A O 1
ATOM 675 N N . VAL A 1 89 ? 62.418 8.038 20.792 1.00 62.29 89 VAL A N 1
ATOM 676 C CA . VAL A 1 89 ? 61.723 8.495 19.595 1.00 64.74 89 VAL A CA 1
ATOM 677 C C . VAL A 1 89 ? 62.661 8.533 18.349 1.00 66.91 89 VAL A C 1
ATOM 678 O O . VAL A 1 89 ? 62.214 8.227 17.216 1.00 66.59 89 VAL A O 1
ATOM 682 N N . LYS A 1 90 ? 63.945 8.861 18.553 1.00 69.11 90 LYS A N 1
ATOM 683 C CA . LYS A 1 90 ? 64.930 8.837 17.438 1.00 71.69 90 LYS A CA 1
ATOM 684 C C . LYS A 1 90 ? 65.027 7.527 16.615 1.00 72.85 90 LYS A C 1
ATOM 685 O O . LYS A 1 90 ? 65.539 7.567 15.510 1.00 73.61 90 LYS A O 1
ATOM 691 N N . LYS A 1 91 ? 64.517 6.393 17.125 1.00 74.59 91 LYS A N 1
ATOM 692 C CA . LYS A 1 91 ? 64.404 5.134 16.335 1.00 76.29 91 LYS A CA 1
ATOM 693 C C . LYS A 1 91 ? 63.484 5.251 15.117 1.00 77.08 91 LYS A C 1
ATOM 694 O O . LYS A 1 91 ? 63.602 4.469 14.152 1.00 76.90 91 LYS A O 1
ATOM 700 N N . HIS A 1 92 ? 62.543 6.199 15.198 1.00 77.84 92 HIS A N 1
ATOM 701 C CA . HIS A 1 92 ? 61.522 6.413 14.161 1.00 78.24 92 HIS A CA 1
ATOM 702 C C . HIS A 1 92 ? 61.998 7.418 13.091 1.00 79.28 92 HIS A C 1
ATOM 703 O O . HIS A 1 92 ? 61.422 7.461 11.987 1.00 78.97 92 HIS A O 1
ATOM 710 N N . GLU A 1 93 ? 63.073 8.164 13.419 1.00 80.17 93 GLU A N 1
ATOM 711 C CA . GLU A 1 93 ? 63.727 9.186 12.562 1.00 82.03 93 GLU A CA 1
ATOM 712 C C . GLU A 1 93 ? 63.656 8.939 11.040 1.00 82.62 93 GLU A C 1
ATOM 713 O O . GLU A 1 93 ? 63.149 9.812 10.312 1.00 82.80 93 GLU A O 1
ATOM 719 N N . PRO A 1 94 ? 64.148 7.759 10.548 1.00 83.35 94 PRO A N 1
ATOM 720 C CA . PRO A 1 94 ? 64.195 7.625 9.078 1.00 83.45 94 PRO A CA 1
ATOM 721 C C . PRO A 1 94 ? 62.855 7.268 8.398 1.00 82.99 94 PRO A C 1
ATOM 722 O O . PRO A 1 94 ? 62.672 7.575 7.195 1.00 83.20 94 PRO A O 1
ATOM 726 N N . LYS A 1 95 ? 61.935 6.628 9.136 1.00 82.01 95 LYS A N 1
ATOM 727 C CA . LYS A 1 95 ? 60.576 6.365 8.599 1.00 80.92 95 LYS A CA 1
ATOM 728 C C . LYS A 1 95 ? 59.771 7.682 8.554 1.00 79.62 95 LYS A C 1
ATOM 729 O O . LYS A 1 95 ? 58.900 7.832 7.687 1.00 79.55 95 LYS A O 1
ATOM 731 N N . LEU A 1 96 ? 60.122 8.624 9.455 1.00 77.82 96 LEU A N 1
ATOM 732 C CA . LEU A 1 96 ? 59.525 9.982 9.590 1.00 75.59 96 LEU A CA 1
ATOM 733 C C . LEU A 1 96 ? 60.062 10.937 8.502 1.00 74.64 96 LEU A C 1
ATOM 734 O O . LEU A 1 96 ? 59.365 11.211 7.535 1.00 76.22 96 LEU A O 1
ATOM 739 N N . SER A 1 97 ? 61.284 11.451 8.656 1.00 72.51 97 SER A N 1
ATOM 740 C CA . SER A 1 97 ? 62.133 11.778 7.492 1.00 68.76 97 SER A CA 1
ATOM 741 C C . SER A 1 97 ? 61.453 12.743 6.511 1.00 65.48 97 SER A C 1
ATOM 742 O O . SER A 1 97 ? 61.697 13.963 6.604 1.00 66.01 97 SER A O 1
ATOM 745 N N . SER A 1 98 ? 60.593 12.198 5.629 1.00 59.44 98 SER A N 1
ATOM 746 C CA . SER A 1 98 ? 59.817 12.989 4.666 1.00 54.61 98 SER A CA 1
ATOM 747 C C . SER A 1 98 ? 58.632 13.825 5.210 1.00 50.22 98 SER A C 1
ATOM 748 O O . SER A 1 98 ? 58.027 14.582 4.405 1.00 49.85 98 SER A O 1
ATOM 751 N N . LEU A 1 99 ? 58.290 13.689 6.503 1.00 43.49 99 LEU A N 1
ATOM 752 C CA . LEU A 1 99 ? 57.278 14.585 7.120 1.00 40.14 99 LEU A CA 1
ATOM 753 C C . LEU A 1 99 ? 57.697 16.033 7.214 1.00 37.82 99 LEU A C 1
ATOM 754 O O . LEU A 1 99 ? 56.863 16.893 7.105 1.00 36.35 99 LEU A O 1
ATOM 759 N N . GLY A 1 100 ? 58.962 16.281 7.509 1.00 37.02 100 GLY A N 1
ATOM 760 C CA . GLY A 1 100 ? 59.540 17.627 7.597 1.00 37.91 100 GLY A CA 1
ATOM 761 C C . GLY A 1 100 ? 59.121 18.580 6.466 1.00 40.17 100 GLY A C 1
ATOM 762 O O . GLY A 1 100 ? 58.678 19.708 6.730 1.00 40.52 100 GLY A O 1
ATOM 763 N N . ALA A 1 101 ? 59.191 18.103 5.216 1.00 39.11 101 ALA A N 1
ATOM 764 C CA . ALA A 1 101 ? 58.908 18.872 4.048 1.00 37.15 101 ALA A CA 1
ATOM 765 C C . ALA A 1 101 ? 57.418 19.193 3.933 1.00 37.38 101 ALA A C 1
ATOM 766 O O . ALA A 1 101 ? 57.053 20.168 3.266 1.00 37.78 101 ALA A O 1
ATOM 768 N N . MET A 1 102 ? 56.553 18.367 4.518 1.00 33.22 102 MET A N 1
ATOM 769 C CA . MET A 1 102 ? 55.147 18.695 4.538 1.00 33.02 102 MET A CA 1
ATOM 770 C C . MET A 1 102 ? 54.820 19.703 5.632 1.00 32.82 102 MET A C 1
ATOM 771 O O . MET A 1 102 ? 53.816 20.361 5.554 1.00 33.07 102 MET A O 1
ATOM 776 N N . HIS A 1 103 ? 55.705 19.943 6.565 1.00 31.31 103 HIS A N 1
ATOM 777 C CA . HIS A 1 103 ? 55.288 20.686 7.750 1.00 31.86 103 HIS A CA 1
ATOM 778 C C . HIS A 1 103 ? 56.114 21.921 7.944 1.00 32.54 103 HIS A C 1
ATOM 779 O O . HIS A 1 103 ? 56.220 22.418 9.090 1.00 33.12 103 HIS A O 1
ATOM 786 N N . THR A 1 104 ? 56.725 22.423 6.860 1.00 31.30 104 THR A N 1
ATOM 787 C CA . THR A 1 104 ? 57.479 23.668 6.986 1.00 34.35 104 THR A CA 1
ATOM 788 C C . THR A 1 104 ? 56.556 24.867 7.324 1.00 34.93 104 THR A C 1
ATOM 789 O O . THR A 1 104 ? 55.366 24.808 7.029 1.00 33.77 104 THR A O 1
ATOM 793 N N . LYS A 1 105 ? 57.129 25.941 7.896 1.00 37.31 105 LYS A N 1
ATOM 794 C CA . LYS A 1 105 ? 56.401 27.214 8.205 1.00 40.75 105 LYS A CA 1
ATOM 795 C C . LYS A 1 105 ? 55.626 27.770 7.030 1.00 40.58 105 LYS A C 1
ATOM 796 O O . LYS A 1 105 ? 54.529 28.233 7.199 1.00 42.51 105 LYS A O 1
ATOM 802 N N . LYS A 1 106 ? 56.211 27.701 5.851 1.00 40.71 106 LYS A N 1
ATOM 803 C CA . LYS A 1 106 ? 55.582 28.153 4.609 1.00 42.29 106 LYS A CA 1
ATOM 804 C C . LYS A 1 106 ? 54.365 27.287 4.262 1.00 40.28 106 LYS A C 1
ATOM 805 O O . LYS A 1 106 ? 53.381 27.766 3.687 1.00 40.22 106 LYS A O 1
ATOM 811 N N . LYS A 1 107 ? 54.423 26.001 4.536 1.00 38.79 107 LYS A N 1
ATOM 812 C CA . LYS A 1 107 ? 53.215 25.181 4.205 1.00 37.54 107 LYS A CA 1
ATOM 813 C C . LYS A 1 107 ? 52.220 25.092 5.356 1.00 36.40 107 LYS A C 1
ATOM 814 O O . LYS A 1 107 ? 51.011 24.988 5.132 1.00 35.72 107 LYS A O 1
ATOM 820 N N . VAL A 1 108 ? 52.716 25.110 6.591 1.00 34.71 108 VAL A N 1
ATOM 821 C CA . VAL A 1 108 ? 51.797 24.977 7.727 1.00 32.57 108 VAL A CA 1
ATOM 822 C C . VAL A 1 108 ? 52.076 26.135 8.701 1.00 31.68 108 VAL A C 1
ATOM 823 O O . VAL A 1 108 ? 53.138 26.191 9.323 1.00 31.93 108 VAL A O 1
ATOM 827 N N . PRO A 1 109 ? 51.110 27.031 8.861 1.00 31.38 109 PRO A N 1
ATOM 828 C CA . PRO A 1 109 ? 51.336 28.138 9.785 1.00 31.47 109 PRO A CA 1
ATOM 829 C C . PRO A 1 109 ? 51.668 27.575 11.166 1.00 32.97 109 PRO A C 1
ATOM 830 O O . PRO A 1 109 ? 50.959 26.699 11.724 1.00 34.00 109 PRO A O 1
ATOM 834 N N . THR A 1 110 ? 52.751 28.069 11.709 1.00 32.42 110 THR A N 1
ATOM 835 C CA . THR A 1 110 ? 53.320 27.513 12.899 1.00 35.49 110 THR A CA 1
ATOM 836 C C . THR A 1 110 ? 52.378 27.497 14.133 1.00 34.18 110 THR A C 1
ATOM 837 O O . THR A 1 110 ? 52.435 26.549 14.911 1.00 35.21 110 THR A O 1
ATOM 841 N N . GLU A 1 111 ? 51.474 28.489 14.285 1.00 33.32 111 GLU A N 1
ATOM 842 C CA A GLU A 1 111 ? 50.537 28.490 15.413 0.50 32.58 111 GLU A CA 1
ATOM 843 C CA B GLU A 1 111 ? 50.485 28.538 15.361 0.50 32.75 111 GLU A CA 1
ATOM 844 C C . GLU A 1 111 ? 49.493 27.361 15.323 1.00 31.89 111 GLU A C 1
ATOM 845 O O . GLU A 1 111 ? 48.880 26.971 16.330 1.00 31.02 111 GLU A O 1
ATOM 856 N N . LEU A 1 112 ? 49.305 26.767 14.160 1.00 30.16 112 LEU A N 1
ATOM 857 C CA . LEU A 1 112 ? 48.418 25.591 14.134 1.00 28.77 112 LEU A CA 1
ATOM 858 C C . LEU A 1 112 ? 48.907 24.347 14.916 1.00 28.83 112 LEU A C 1
ATOM 859 O O . LEU A 1 112 ? 48.097 23.502 15.325 1.00 29.02 112 LEU A O 1
ATOM 864 N N . PHE A 1 113 ? 50.209 24.195 15.103 1.00 28.65 113 PHE A N 1
ATOM 865 C CA . PHE A 1 113 ? 50.702 23.097 15.963 1.00 29.61 113 PHE A CA 1
ATOM 866 C C . PHE A 1 113 ? 50.111 23.224 17.381 1.00 28.42 113 PHE A C 1
ATOM 867 O O . PHE A 1 113 ? 49.595 22.259 17.929 1.00 29.06 113 PHE A O 1
ATOM 875 N N . GLY A 1 114 ? 50.215 24.402 17.967 1.00 27.73 114 GLY A N 1
ATOM 876 C CA . GLY A 1 114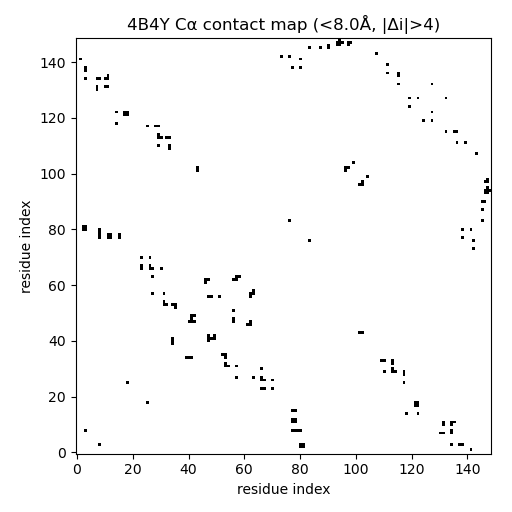 ? 49.575 24.701 19.281 1.00 27.83 114 GLY A CA 1
ATOM 877 C C . GLY A 1 114 ? 48.103 24.420 19.309 1.00 26.02 114 GLY A C 1
ATOM 878 O O . GLY A 1 114 ? 47.574 23.812 20.232 1.00 29.33 114 GLY A O 1
ATOM 879 N N . LYS A 1 115 ? 47.406 24.790 18.261 1.00 25.56 115 LYS A N 1
ATOM 880 C CA . LYS A 1 115 ? 45.968 24.506 18.186 1.00 24.32 115 LYS A CA 1
ATOM 881 C C . LYS A 1 115 ? 45.624 23.019 18.186 1.00 23.76 115 LYS A C 1
ATOM 882 O O . LYS A 1 115 ? 44.658 22.572 18.864 1.00 24.50 115 LYS A O 1
ATOM 888 N N . LEU A 1 116 ? 46.341 22.258 17.343 1.00 23.06 116 LEU A N 1
ATOM 889 C CA . LEU A 1 116 ? 46.147 20.836 17.229 1.00 23.12 116 LEU A CA 1
ATOM 890 C C . LEU A 1 116 ? 46.513 20.250 18.611 1.00 22.38 116 LEU A C 1
ATOM 891 O O . LEU A 1 116 ? 45.831 19.388 19.104 1.00 23.07 116 LEU A O 1
ATOM 896 N N . GLY A 1 117 ? 47.562 20.719 19.276 1.00 22.50 117 GLY A N 1
ATOM 897 C CA . GLY A 1 117 ? 47.816 20.098 20.601 1.00 21.37 117 GLY A CA 1
ATOM 898 C C . GLY A 1 117 ? 46.687 20.388 21.555 1.00 24.00 117 GLY A C 1
ATOM 899 O O . GLY A 1 117 ? 46.308 19.546 22.375 1.00 24.61 117 GLY A O 1
ATOM 900 N N . GLY A 1 118 ? 46.045 21.566 21.436 1.00 24.32 118 GLY A N 1
ATOM 901 C CA . GLY A 1 118 ? 44.856 21.778 22.330 1.00 24.62 118 GLY A CA 1
ATOM 902 C C . GLY A 1 118 ? 43.756 20.804 22.068 1.00 25.16 118 GLY A C 1
ATOM 903 O O . GLY A 1 118 ? 43.043 20.369 23.000 1.00 26.03 118 GLY A O 1
ATOM 904 N N . CYS A 1 119 ? 43.569 20.451 20.791 1.00 25.99 119 CYS A N 1
ATOM 905 C CA . CYS A 1 119 ? 42.515 19.478 20.467 1.00 25.87 119 CYS A CA 1
ATOM 906 C C . CYS A 1 119 ? 42.809 18.062 20.977 1.00 25.79 119 CYS A C 1
ATOM 907 O O . CYS A 1 119 ? 41.871 17.318 21.370 1.00 24.87 119 CYS A O 1
ATOM 910 N N . ILE A 1 120 ? 44.092 17.639 20.875 1.00 26.93 120 ILE A N 1
ATOM 911 C CA . ILE A 1 120 ? 44.471 16.294 21.421 1.00 24.87 120 ILE A CA 1
ATOM 912 C C . ILE A 1 120 ? 44.147 16.319 22.911 1.00 25.33 120 ILE A C 1
ATOM 913 O O . ILE A 1 120 ? 43.440 15.465 23.396 1.00 25.98 120 ILE A O 1
ATOM 918 N N . LEU A 1 121 ? 44.682 17.310 23.653 1.00 26.36 121 LEU A N 1
ATOM 919 C CA . LEU A 1 121 ? 44.402 17.413 25.116 1.00 27.69 121 LEU A CA 1
ATOM 920 C C . LEU A 1 121 ? 42.917 17.423 25.475 1.00 26.91 121 LEU A C 1
ATOM 921 O O . LEU A 1 121 ? 42.523 16.792 26.448 1.00 27.40 121 LEU A O 1
ATOM 926 N N . THR A 1 122 ? 42.073 18.081 24.661 1.00 25.57 122 THR A N 1
ATOM 927 C CA . THR A 1 122 ? 40.642 18.087 24.909 1.00 25.37 122 THR A CA 1
ATOM 928 C C . THR A 1 122 ? 40.014 16.708 24.755 1.00 27.04 122 THR A C 1
ATOM 929 O O . THR A 1 122 ? 39.093 16.334 25.545 1.00 26.61 122 THR A O 1
ATOM 933 N N . GLN A 1 123 ? 40.355 16.011 23.645 1.00 26.67 123 GLN A N 1
ATOM 934 C CA . GLN A 1 123 ? 39.806 14.625 23.439 1.00 26.65 123 GLN A CA 1
ATOM 935 C C . GLN A 1 123 ? 40.412 13.670 24.436 1.00 24.97 123 GLN A C 1
ATOM 936 O O . GLN A 1 123 ? 39.703 12.820 24.875 1.00 26.70 123 GLN A O 1
ATOM 942 N N . VAL A 1 124 ? 41.674 13.857 24.871 1.00 25.65 124 VAL A N 1
ATOM 943 C CA . VAL A 1 124 ? 42.215 13.016 25.977 1.00 26.48 124 VAL A CA 1
ATOM 944 C C . VAL A 1 124 ? 41.402 13.209 27.247 1.00 27.54 124 VAL A C 1
ATOM 945 O O . VAL A 1 124 ? 40.843 12.231 27.801 1.00 28.66 124 VAL A O 1
ATOM 949 N N . VAL A 1 125 ? 41.132 14.478 27.619 1.00 28.34 125 VAL A N 1
ATOM 950 C CA . VAL A 1 125 ? 40.283 14.740 28.806 1.00 25.47 125 VAL A CA 1
ATOM 951 C C . VAL A 1 125 ? 38.919 14.129 28.642 1.00 27.30 125 VAL A C 1
ATOM 952 O O . VAL A 1 125 ? 38.281 13.597 29.636 1.00 25.79 125 VAL A O 1
ATOM 956 N N . LYS A 1 126 ? 38.418 14.126 27.415 1.00 26.60 126 LYS A N 1
ATOM 957 C CA . LYS A 1 126 ? 37.054 13.519 27.291 1.00 29.65 126 LYS A CA 1
ATOM 958 C C . LYS A 1 126 ? 37.069 11.991 27.552 1.00 32.08 126 LYS A C 1
ATOM 959 O O . LYS A 1 126 ? 36.082 11.474 28.000 1.00 33.22 126 LYS A O 1
ATOM 965 N N . ARG A 1 127 ? 38.169 11.280 27.214 1.00 32.42 127 ARG A N 1
ATOM 966 C CA . ARG A 1 127 ? 38.161 9.816 27.294 1.00 34.81 127 ARG A CA 1
ATOM 967 C C . ARG A 1 127 ? 38.666 9.351 28.676 1.00 35.22 127 ARG A C 1
ATOM 968 O O . ARG A 1 127 ? 38.289 8.298 29.089 1.00 35.69 127 ARG A O 1
ATOM 976 N N . VAL A 1 128 ? 39.528 10.118 29.338 1.00 34.77 128 VAL A N 1
ATOM 977 C CA . VAL A 1 128 ? 40.091 9.749 30.642 1.00 35.53 128 VAL A CA 1
ATOM 978 C C . VAL A 1 128 ? 39.058 10.119 31.740 1.00 37.87 128 VAL A C 1
ATOM 979 O O . VAL A 1 128 ? 38.290 11.127 31.585 1.00 37.32 128 VAL A O 1
ATOM 983 N N . SER A 1 129 ? 38.994 9.340 32.827 1.00 36.91 129 SER A N 1
ATOM 984 C CA . SER A 1 129 ? 37.978 9.626 33.868 1.00 38.96 129 SER A CA 1
ATOM 985 C C . SER A 1 129 ? 38.379 10.928 34.557 1.00 38.26 129 SER A C 1
ATOM 986 O O . SER A 1 129 ? 39.559 11.246 34.598 1.00 37.85 129 SER A O 1
ATOM 989 N N . GLU A 1 130 ? 37.412 11.655 35.096 1.00 39.40 130 GLU A N 1
ATOM 990 C CA . GLU A 1 130 ? 37.675 12.819 35.915 1.00 42.41 130 GLU A CA 1
ATOM 991 C C . GLU A 1 130 ? 38.607 12.497 37.092 1.00 42.12 130 GLU A C 1
ATOM 992 O O . GLU A 1 130 ? 39.529 13.242 37.398 1.00 42.14 130 GLU A O 1
ATOM 998 N N . ALA A 1 131 ? 38.321 11.404 37.793 1.00 42.61 131 ALA A N 1
ATOM 999 C CA . ALA A 1 131 ? 39.200 10.958 38.924 1.00 43.01 131 ALA A CA 1
ATOM 1000 C C . ALA A 1 131 ? 40.669 10.732 38.505 1.00 41.19 131 ALA A C 1
ATOM 1001 O O . ALA A 1 131 ? 41.593 11.144 39.205 1.00 42.32 131 ALA A O 1
ATOM 1003 N N . LYS A 1 132 ? 40.895 10.243 37.300 1.00 38.40 132 LYS A N 1
ATOM 1004 C CA . LYS A 1 132 ? 42.274 10.061 36.879 1.00 38.69 132 LYS A CA 1
ATOM 1005 C C . LYS A 1 132 ? 42.969 11.255 36.262 1.00 37.61 132 LYS A C 1
ATOM 1006 O O . LYS A 1 132 ? 44.179 11.284 36.232 1.00 38.80 132 LYS A O 1
ATOM 1012 N N . TRP A 1 133 ? 42.258 12.237 35.723 1.00 35.07 133 TRP A N 1
ATOM 1013 C CA . TRP A 1 133 ? 42.988 13.321 35.035 1.00 32.98 133 TRP A CA 1
ATOM 1014 C C . TRP A 1 133 ? 43.614 14.236 36.068 1.00 32.45 133 TRP A C 1
ATOM 1015 O O . TRP A 1 133 ? 43.024 14.455 37.111 1.00 33.10 133 TRP A O 1
ATOM 1026 N N . SER A 1 134 ? 44.783 14.818 35.818 1.00 31.58 134 SER A N 1
ATOM 1027 C CA . SER A 1 134 ? 45.395 15.581 36.869 1.00 31.70 134 SER A CA 1
ATOM 1028 C C . SER A 1 134 ? 46.304 16.572 36.217 1.00 31.78 134 SER A C 1
ATOM 1029 O O . SER A 1 134 ? 46.670 16.421 35.047 1.00 32.69 134 SER A O 1
ATOM 1032 N N . GLU A 1 135 ? 46.769 17.529 36.989 1.00 32.03 135 GLU A N 1
ATOM 1033 C CA . GLU A 1 135 ? 47.730 18.484 36.509 1.00 33.96 135 GLU A CA 1
ATOM 1034 C C . GLU A 1 135 ? 49.005 17.845 35.955 1.00 35.32 135 GLU A C 1
ATOM 1035 O O . GLU A 1 135 ? 49.557 18.325 34.908 1.00 35.90 135 GLU A O 1
ATOM 1041 N N . GLU A 1 136 ? 49.515 16.823 36.665 1.00 34.10 136 GLU A N 1
ATOM 1042 C CA . GLU A 1 136 ? 50.730 16.098 36.238 1.00 34.31 136 GLU A CA 1
ATOM 1043 C C . GLU A 1 136 ? 50.494 15.380 34.931 1.00 31.09 136 GLU A C 1
ATOM 1044 O O . GLU A 1 136 ? 51.370 15.358 34.125 1.00 29.42 136 GLU A O 1
ATOM 1050 N N . LYS A 1 137 ? 49.330 14.775 34.746 1.00 29.96 137 LYS A N 1
ATOM 1051 C CA . LYS A 1 137 ? 49.048 14.182 33.426 1.00 32.01 137 LYS A CA 1
ATOM 1052 C C . LYS A 1 137 ? 49.010 15.275 32.351 1.00 32.38 137 LYS A C 1
ATOM 1053 O O . LYS A 1 137 ? 49.612 15.118 31.250 1.00 32.69 137 LYS A O 1
ATOM 1059 N N . LYS A 1 138 ? 48.377 16.404 32.697 1.00 32.39 138 LYS A N 1
ATOM 1060 C CA . LYS A 1 138 ? 48.268 17.493 31.708 1.00 32.34 138 LYS A CA 1
ATOM 1061 C C . LYS A 1 138 ? 49.656 17.866 31.231 1.00 31.71 138 LYS A C 1
ATOM 1062 O O . LYS A 1 138 ? 49.897 17.919 30.018 1.00 31.00 138 LYS A O 1
ATOM 1068 N N . GLU A 1 139 ? 50.593 18.058 32.168 1.00 31.90 139 GLU A N 1
ATOM 1069 C CA . GLU A 1 139 ? 51.970 18.442 31.813 1.00 31.78 139 GLU A CA 1
ATOM 1070 C C . GLU A 1 139 ? 52.678 17.299 31.079 1.00 32.27 139 GLU A C 1
ATOM 1071 O O . GLU A 1 139 ? 53.477 17.565 30.168 1.00 33.94 139 GLU A O 1
ATOM 1077 N N . ALA A 1 140 ? 52.435 16.043 31.460 1.00 29.13 140 ALA A N 1
ATOM 1078 C CA . ALA A 1 140 ? 53.072 14.922 30.712 1.00 29.84 140 ALA A CA 1
ATOM 1079 C C . ALA A 1 140 ? 52.608 14.928 29.208 1.00 29.73 140 ALA A C 1
ATOM 1080 O O . ALA A 1 140 ? 53.438 14.840 28.260 1.00 28.81 140 ALA A O 1
ATOM 1082 N N . TRP A 1 141 ? 51.298 15.055 28.994 1.00 28.95 141 TRP A N 1
ATOM 1083 C CA . TRP A 1 141 ? 50.774 15.134 27.580 1.00 27.92 141 TRP A CA 1
ATOM 1084 C C . TRP A 1 141 ? 51.284 16.328 26.823 1.00 27.84 141 TRP A C 1
ATOM 1085 O O . TRP A 1 141 ? 51.704 16.210 25.683 1.00 29.07 141 TRP A O 1
ATOM 1096 N N . LEU A 1 142 ? 51.421 17.467 27.484 1.00 29.69 142 LEU A N 1
ATOM 1097 C CA . LEU A 1 142 ? 51.901 18.666 26.776 1.00 30.87 142 LEU A CA 1
ATOM 1098 C C . LEU A 1 142 ? 53.347 18.515 26.386 1.00 30.26 142 LEU A C 1
ATOM 1099 O O . LEU A 1 142 ? 53.833 18.936 25.269 1.00 29.67 142 LEU A O 1
ATOM 1104 N N . LYS A 1 143 ? 54.114 17.958 27.317 1.00 32.11 143 LYS A N 1
ATOM 1105 C CA . LYS A 1 143 ? 55.524 17.702 26.988 1.00 31.97 143 LYS A CA 1
ATOM 1106 C C . LYS A 1 143 ? 55.642 16.640 25.853 1.00 30.88 143 LYS A C 1
ATOM 1107 O O . LYS A 1 143 ? 56.401 16.801 24.867 1.00 32.30 143 LYS A O 1
ATOM 1113 N N . ALA A 1 144 ? 54.900 15.572 25.978 1.00 28.30 144 ALA A N 1
ATOM 1114 C CA . ALA A 1 144 ? 54.836 14.569 24.903 1.00 29.88 144 ALA A CA 1
ATOM 1115 C C . ALA A 1 144 ? 54.506 15.222 23.550 1.00 29.65 144 ALA A C 1
ATOM 1116 O O . ALA A 1 144 ? 55.110 14.900 22.529 1.00 30.27 144 ALA A O 1
ATOM 1118 N N . TYR A 1 145 ? 53.509 16.121 23.531 1.00 29.83 145 TYR A N 1
ATOM 1119 C CA . TYR A 1 145 ? 53.090 16.735 22.261 1.00 28.50 145 TYR A CA 1
ATOM 1120 C C . TYR A 1 145 ? 54.228 17.556 21.674 1.00 27.70 145 TYR A C 1
ATOM 1121 O O . TYR A 1 145 ? 54.471 17.571 20.466 1.00 25.15 145 TYR A O 1
ATOM 1130 N N . GLY A 1 146 ? 54.948 18.241 22.548 1.00 29.37 146 GLY A N 1
ATOM 1131 C CA . GLY A 1 146 ? 56.148 19.006 22.129 1.00 30.08 146 GLY A CA 1
ATOM 1132 C C . GLY A 1 146 ? 57.207 18.143 21.416 1.00 32.32 146 GLY A C 1
ATOM 1133 O O . GLY A 1 146 ? 57.787 18.567 20.410 1.00 32.65 146 GLY A O 1
ATOM 1134 N N . ILE A 1 147 ? 57.453 16.934 21.921 1.00 33.53 147 ILE A N 1
ATOM 1135 C CA . ILE A 1 147 ? 58.470 16.039 21.322 1.00 33.27 147 ILE A CA 1
ATOM 1136 C C . ILE A 1 147 ? 57.919 15.552 19.996 1.00 32.46 147 ILE A C 1
ATOM 1137 O O . ILE A 1 147 ? 58.638 15.517 19.045 1.00 32.23 147 ILE A O 1
ATOM 1142 N N . ILE A 1 148 ? 56.659 15.132 19.941 1.00 32.20 148 ILE A N 1
ATOM 1143 C CA . ILE A 1 148 ? 56.062 14.670 18.673 1.00 32.50 148 ILE A CA 1
ATOM 1144 C C . ILE A 1 148 ? 56.144 15.803 17.580 1.00 34.57 148 ILE A C 1
ATOM 1145 O O . ILE A 1 148 ? 56.491 15.562 16.405 1.00 34.55 148 ILE A O 1
ATOM 1150 N N . THR A 1 149 ? 55.918 17.040 18.011 1.00 34.43 149 THR A N 1
ATOM 1151 C CA . THR A 1 149 ? 56.042 18.190 17.170 1.00 35.96 149 THR A CA 1
ATOM 1152 C C . THR A 1 149 ? 57.387 18.345 16.500 1.00 36.67 149 THR A C 1
ATOM 1153 O O . THR A 1 149 ? 57.465 18.578 15.263 1.00 35.80 149 THR A O 1
ATOM 1157 N N . VAL A 1 150 ? 58.435 18.275 17.306 1.00 38.39 150 VAL A N 1
ATOM 1158 C CA . VAL A 1 150 ? 59.836 18.269 16.809 1.00 38.70 150 VAL A CA 1
ATOM 1159 C C . VAL A 1 150 ? 60.087 17.107 15.855 1.00 40.19 150 VAL A C 1
ATOM 1160 O O . VAL A 1 150 ? 60.668 17.290 14.813 1.00 40.92 150 VAL A O 1
ATOM 1164 N N . MET A 1 151 ? 59.610 15.906 16.139 1.00 40.68 151 MET A N 1
ATOM 1165 C CA . MET A 1 151 ? 59.854 14.804 15.202 1.00 40.85 151 MET A CA 1
ATOM 1166 C C . MET A 1 151 ? 59.238 15.056 13.816 1.00 42.94 151 MET A C 1
ATOM 1167 O O . MET A 1 151 ? 59.661 14.502 12.787 1.00 43.23 151 MET A O 1
ATOM 1172 N N . VAL A 1 152 ? 58.158 15.823 13.773 1.00 42.41 152 VAL A N 1
ATOM 1173 C CA . VAL A 1 152 ? 57.423 15.880 12.531 1.00 42.07 152 VAL A CA 1
ATOM 1174 C C . VAL A 1 152 ? 57.893 17.104 11.725 1.00 42.35 152 VAL A C 1
ATOM 1175 O O . VAL A 1 152 ? 57.664 17.197 10.524 1.00 42.99 152 VAL A O 1
ATOM 1179 N N . THR A 1 153 ? 58.581 18.025 12.372 1.00 42.58 153 THR A N 1
ATOM 1180 C CA . THR A 1 153 ? 59.047 19.207 11.697 1.00 45.12 153 THR A CA 1
ATOM 1181 C C . THR A 1 153 ? 60.578 19.267 11.432 1.00 48.60 153 THR A C 1
ATOM 1182 O O . THR A 1 153 ? 61.053 20.155 10.697 1.00 48.10 153 THR A O 1
ATOM 1186 N N . GLU A 1 154 ? 61.336 18.357 12.028 1.00 52.30 154 GLU A N 1
ATOM 1187 C CA . GLU A 1 154 ? 62.807 18.509 12.063 1.00 58.17 154 GLU A CA 1
ATOM 1188 C C . GLU A 1 154 ? 63.543 17.237 11.650 1.00 59.01 154 GLU A C 1
ATOM 1189 O O . GLU A 1 154 ? 63.292 16.737 10.540 1.00 61.44 154 GLU A O 1
#

Solvent-accessible surface area: 8720 Å² total; per-residue (Å²): 124,71,96,6,58,158,110,34,35,57,28,0,74,68,1,5,135,72,1,102,109,67,28,70,72,4,4,25,33,4,1,31,29,12,2,95,107,13,85,83,2,24,140,58,34,125,45,12,57,68,96,92,82,4,149,95,1,55,85,69,89,155,0,93,67,52,2,128,68,40,2,128,28,18,25,34,1,2,64,7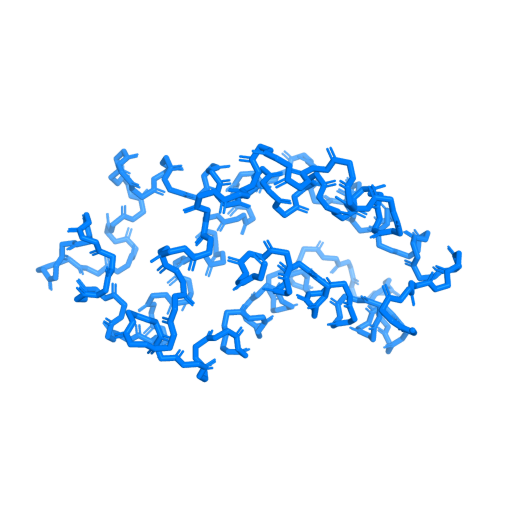3,1,60,29,3,124,189,55,95,107,94,14,74,72,36,14,64,103,56,65,163,207,126,21,67,73,127,12,34,52,107,34,3,38,2,8,19,52,6,0,69,148,78,8,59,170,104,124,52,40,121,111,4,94,99,0,5,91,82,0,28,30,2,13,30,43,18,16,45,157

Sequence (149 aa):
AMQVSEEQQSLIMEDVQVLLPNYDDFVEDVLQQFMEENPETFQIFPWADASKTAKEMRSHHPRFKSHAKSIGKVISDCLVDLNGVKKHEPKLSSLGAMHTKKKVPTEELFGKLGGCILTQVVKRVSEAKWSEEKKEAWLKAYGIITVMVTE

Radius of gyration: 15.18 Å; Cα contacts (8 Å, |Δi|>4): 117; chains: 1; bounding box: 35×28×39 Å

Organism: Symsagittifera roscoffensis (NCBI:txid84072)

B-factor: mean 38.06, std 13.12, range [18.52, 93.03]